Protein AF-A0A200J7N2-F1 (afdb_monomer_lite)

Radius of gyration: 22.24 Å; chains: 1; bounding box: 54×16×64 Å

Sequence (98 aa):
MTDKITVDPGELSGITGQLQTVIDELESSYNALQNITGSEYYVEGLAQGQVGLFSIVTVRMEELISHYSRLQEYVTYAGETFVELDRSVSSDIKSKGK

Structure (mmCIF, N/CA/C/O backbone):
data_AF-A0A200J7N2-F1
#
_entry.id   AF-A0A200J7N2-F1
#
loop_
_atom_site.group_PDB
_atom_site.id
_atom_site.type_symbol
_atom_site.label_atom_id
_atom_site.label_alt_id
_atom_site.label_comp_id
_atom_site.label_asym_id
_atom_site.label_entity_id
_atom_site.label_seq_id
_atom_site.pdbx_PDB_ins_code
_atom_site.Cartn_x
_atom_site.Cartn_y
_atom_site.Cartn_z
_atom_site.occupancy
_atom_site.B_iso_or_equiv
_atom_site.auth_seq_id
_atom_site.auth_comp_id
_atom_site.auth_asym_id
_atom_site.auth_atom_id
_atom_site.pdbx_PDB_model_num
ATOM 1 N N . MET A 1 1 ? -4.020 -7.237 -30.678 1.00 38.12 1 MET A N 1
ATOM 2 C CA . MET A 1 1 ? -3.257 -5.977 -30.748 1.00 38.12 1 MET A CA 1
ATOM 3 C C . MET A 1 1 ? -2.423 -5.940 -29.488 1.00 38.12 1 MET A C 1
ATOM 5 O O . MET A 1 1 ? -2.999 -6.070 -28.420 1.00 38.12 1 MET A O 1
ATOM 9 N N . THR A 1 2 ? -1.098 -5.934 -29.601 1.00 48.19 2 THR A N 1
ATOM 10 C CA . THR A 1 2 ? -0.230 -5.788 -28.429 1.00 48.19 2 THR A CA 1
ATOM 11 C C . THR A 1 2 ? -0.165 -4.297 -28.155 1.00 48.19 2 THR A C 1
ATOM 13 O O . THR A 1 2 ? 0.466 -3.575 -28.928 1.00 48.19 2 THR A O 1
ATOM 16 N N . ASP A 1 3 ? -0.897 -3.826 -27.147 1.00 53.38 3 ASP A N 1
ATOM 17 C CA . ASP A 1 3 ? -0.833 -2.424 -26.751 1.00 53.38 3 ASP A CA 1
ATOM 18 C C . ASP A 1 3 ? 0.615 -2.108 -26.381 1.00 53.38 3 ASP A C 1
ATOM 20 O O . ASP A 1 3 ? 1.216 -2.724 -25.499 1.00 53.38 3 ASP A O 1
ATOM 24 N N . LYS A 1 4 ? 1.217 -1.200 -27.151 1.00 56.75 4 LYS A N 1
ATOM 25 C CA . LYS A 1 4 ? 2.559 -0.700 -26.880 1.00 56.75 4 LYS A CA 1
ATOM 26 C C . LYS A 1 4 ? 2.459 0.112 -25.596 1.00 56.75 4 LYS A C 1
ATOM 28 O O . LYS A 1 4 ? 1.875 1.190 -25.597 1.00 56.75 4 LYS A O 1
ATOM 33 N N . ILE A 1 5 ? 3.020 -0.409 -24.515 1.00 57.22 5 ILE A N 1
ATOM 34 C CA . ILE A 1 5 ? 3.235 0.363 -23.295 1.00 57.22 5 ILE A CA 1
ATOM 35 C C . ILE A 1 5 ? 4.243 1.466 -23.651 1.00 57.22 5 ILE A C 1
ATOM 37 O O . ILE A 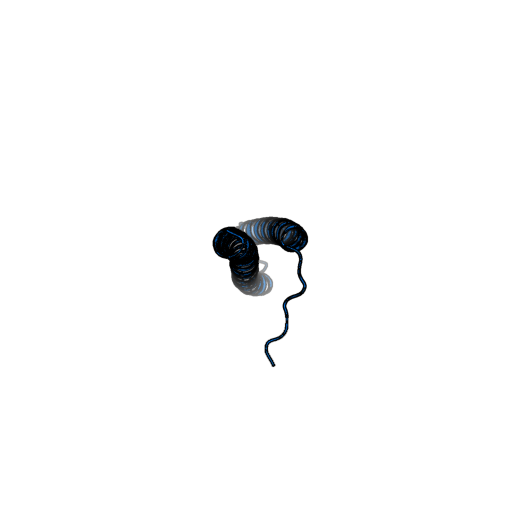1 5 ? 5.371 1.178 -24.046 1.00 57.22 5 ILE A O 1
ATOM 41 N N . THR A 1 6 ? 3.806 2.723 -23.588 1.00 63.66 6 THR A N 1
ATOM 42 C CA . THR A 1 6 ? 4.596 3.925 -23.917 1.00 63.66 6 THR A CA 1
ATOM 43 C C . THR A 1 6 ? 5.131 4.630 -22.671 1.00 63.66 6 THR A C 1
ATOM 45 O O . THR A 1 6 ? 5.307 5.842 -22.697 1.00 63.66 6 THR A O 1
ATOM 48 N N . VAL A 1 7 ? 5.318 3.905 -21.568 1.00 63.75 7 VAL A N 1
ATOM 49 C CA . VAL A 1 7 ? 5.731 4.498 -20.289 1.00 63.75 7 VAL A CA 1
ATOM 50 C C . VAL A 1 7 ? 7.253 4.438 -20.174 1.00 63.75 7 VAL A C 1
ATOM 52 O O . VAL A 1 7 ? 7.842 3.373 -20.364 1.00 63.75 7 VAL A O 1
ATOM 55 N N . ASP A 1 8 ? 7.885 5.577 -19.889 1.00 76.12 8 ASP A N 1
ATOM 56 C CA . ASP A 1 8 ? 9.329 5.665 -19.633 1.00 76.12 8 ASP A CA 1
ATOM 57 C C . ASP A 1 8 ? 9.657 4.974 -18.288 1.00 76.12 8 ASP A C 1
ATOM 59 O O . ASP A 1 8 ? 8.941 5.188 -17.304 1.00 76.12 8 ASP A O 1
ATOM 63 N N . PRO A 1 9 ? 10.731 4.167 -18.181 1.00 73.94 9 PRO A N 1
ATOM 64 C CA . PRO A 1 9 ? 11.242 3.688 -16.894 1.00 73.94 9 PRO A CA 1
ATOM 65 C C . PRO A 1 9 ? 11.335 4.762 -15.792 1.00 73.94 9 PRO A C 1
ATOM 67 O O . PRO A 1 9 ? 11.081 4.464 -14.623 1.00 73.94 9 PRO A O 1
ATOM 70 N N . GLY A 1 10 ? 11.654 6.014 -16.141 1.00 76.88 10 GLY A N 1
ATOM 71 C CA . GLY A 1 10 ? 11.653 7.137 -15.197 1.00 76.88 10 GLY A CA 1
ATOM 72 C C . GLY A 1 10 ? 10.260 7.484 -14.655 1.00 76.88 10 GLY A C 1
ATOM 73 O O . GLY A 1 10 ? 10.107 7.748 -13.462 1.00 76.88 10 GLY A O 1
ATOM 74 N N . GLU A 1 11 ? 9.230 7.421 -15.501 1.00 81.88 11 GLU A N 1
ATOM 75 C CA . GLU A 1 11 ? 7.833 7.612 -15.093 1.00 81.88 11 GLU A CA 1
ATOM 76 C C . GLU A 1 11 ? 7.367 6.468 -14.186 1.00 81.88 11 GLU A C 1
ATOM 78 O O . GLU A 1 11 ? 6.729 6.725 -13.166 1.00 81.88 11 GLU A O 1
ATOM 83 N N . LEU A 1 12 ? 7.754 5.221 -14.485 1.00 84.12 12 LEU A N 1
ATOM 84 C CA . LEU A 1 12 ? 7.450 4.063 -13.631 1.00 84.12 12 LEU A CA 1
ATOM 85 C C . LEU A 1 12 ? 8.062 4.213 -12.233 1.00 84.12 12 LEU A C 1
ATOM 87 O O . LEU A 1 12 ? 7.382 3.948 -11.245 1.00 84.12 12 LEU A O 1
ATOM 91 N N . SER A 1 13 ? 9.294 4.722 -12.124 1.00 80.75 13 SER A N 1
ATOM 92 C CA . SER A 1 13 ? 9.901 5.030 -10.821 1.00 80.75 13 SER A CA 1
ATOM 93 C C . SER A 1 13 ? 9.120 6.099 -10.049 1.00 80.75 13 SER A C 1
ATOM 95 O O . SER A 1 13 ? 9.000 6.002 -8.826 1.00 80.75 13 SER A O 1
ATOM 97 N N . GLY A 1 14 ? 8.595 7.116 -10.739 1.00 86.25 14 GLY A N 1
ATOM 98 C CA . GLY A 1 14 ? 7.740 8.136 -10.130 1.00 86.25 14 GLY A CA 1
ATOM 99 C C . GLY A 1 14 ? 6.432 7.546 -9.598 1.00 86.25 14 GLY A C 1
ATOM 100 O O . GLY A 1 14 ? 6.045 7.827 -8.464 1.00 86.25 14 GLY A O 1
ATOM 101 N N . ILE A 1 15 ? 5.802 6.666 -10.381 1.00 87.19 15 ILE A N 1
ATOM 102 C CA . ILE A 1 15 ? 4.582 5.948 -9.991 1.00 87.19 15 ILE A CA 1
ATOM 103 C C . ILE A 1 15 ? 4.850 5.054 -8.773 1.00 87.19 15 ILE A C 1
ATOM 105 O O . ILE A 1 15 ? 4.077 5.092 -7.820 1.00 87.19 15 ILE A O 1
ATOM 109 N N . THR A 1 16 ? 5.962 4.313 -8.740 1.00 87.12 16 THR A N 1
ATOM 110 C CA . THR A 1 16 ? 6.352 3.499 -7.574 1.00 87.12 16 THR A CA 1
ATOM 111 C C . THR A 1 16 ? 6.485 4.339 -6.302 1.00 87.12 16 THR A C 1
ATOM 113 O O . THR A 1 16 ? 6.024 3.915 -5.241 1.00 87.12 16 THR A O 1
ATOM 116 N N . GLY A 1 17 ? 7.071 5.537 -6.397 1.00 88.12 17 GLY A N 1
ATOM 117 C CA . GLY A 1 17 ? 7.184 6.458 -5.264 1.00 88.12 17 GLY A CA 1
ATOM 118 C C . GLY A 1 17 ? 5.824 6.955 -4.766 1.00 88.12 17 GLY A C 1
ATOM 119 O O . GLY A 1 17 ? 5.568 6.950 -3.565 1.00 88.12 17 GLY A O 1
ATOM 120 N N . GLN A 1 18 ? 4.923 7.318 -5.683 1.00 92.62 18 GLN A N 1
ATOM 121 C CA . GLN A 1 18 ? 3.558 7.728 -5.334 1.00 92.62 18 GLN A CA 1
ATOM 122 C C . GLN A 1 18 ? 2.759 6.589 -4.693 1.00 92.62 18 GLN A C 1
ATOM 124 O O . GLN A 1 18 ? 2.046 6.815 -3.718 1.00 92.62 18 GLN A O 1
ATOM 129 N N . LEU A 1 19 ? 2.901 5.365 -5.209 1.00 90.38 19 LEU A N 1
ATOM 130 C CA . LEU A 1 19 ? 2.272 4.179 -4.630 1.00 90.38 19 LEU A CA 1
ATOM 131 C C . LEU A 1 19 ? 2.766 3.928 -3.204 1.00 90.38 19 LEU A C 1
ATOM 133 O O . LEU A 1 19 ? 1.942 3.651 -2.337 1.00 90.38 19 LEU A O 1
ATOM 137 N N . GLN A 1 20 ? 4.067 4.099 -2.940 1.00 90.50 20 GLN A N 1
ATOM 138 C CA . GLN A 1 20 ? 4.601 3.991 -1.581 1.00 90.50 20 GLN A CA 1
ATOM 139 C C . GLN A 1 20 ? 3.974 5.025 -0.641 1.00 90.50 20 GLN A C 1
ATOM 141 O O . GLN A 1 20 ? 3.530 4.663 0.441 1.00 90.50 20 GLN A O 1
ATOM 146 N N . THR A 1 21 ? 3.876 6.291 -1.061 1.00 95.12 21 THR A N 1
ATOM 147 C CA . THR A 1 21 ? 3.242 7.339 -0.241 1.00 95.12 21 THR A CA 1
ATOM 148 C C . THR A 1 21 ? 1.796 6.989 0.107 1.00 95.12 21 THR A C 1
ATOM 150 O O . THR A 1 21 ? 1.389 7.141 1.255 1.00 95.12 21 THR A O 1
ATOM 153 N N . VAL A 1 22 ? 1.028 6.473 -0.857 1.00 92.50 22 VAL A N 1
ATOM 154 C CA . VAL A 1 22 ? -0.352 6.035 -0.608 1.00 92.50 22 VAL A CA 1
ATOM 155 C C . VAL A 1 22 ? -0.395 4.868 0.380 1.00 92.50 22 VAL A C 1
ATOM 157 O O . VAL A 1 22 ? -1.230 4.874 1.280 1.00 92.50 22 VAL A O 1
ATOM 160 N N . ILE A 1 23 ? 0.500 3.883 0.251 1.00 92.06 23 ILE A N 1
ATOM 161 C CA . ILE A 1 23 ? 0.590 2.754 1.191 1.00 92.06 23 ILE A CA 1
ATOM 162 C C . ILE A 1 23 ? 0.872 3.259 2.611 1.00 92.06 23 ILE A C 1
ATOM 164 O O . ILE A 1 23 ? 0.139 2.896 3.528 1.00 92.06 23 ILE A O 1
ATOM 168 N N . ASP A 1 24 ? 1.851 4.149 2.784 1.00 94.12 24 ASP A N 1
ATOM 169 C CA . ASP A 1 24 ? 2.223 4.698 4.094 1.00 94.12 24 ASP A CA 1
ATOM 170 C C . ASP A 1 24 ? 1.047 5.456 4.755 1.00 94.12 24 ASP A C 1
ATOM 172 O O . ASP A 1 24 ? 0.790 5.330 5.958 1.00 94.12 24 ASP A O 1
ATOM 176 N N . GLU A 1 25 ? 0.283 6.228 3.972 1.00 93.69 25 GLU A N 1
ATOM 177 C CA . GLU A 1 25 ? -0.914 6.938 4.449 1.00 93.69 25 GLU A CA 1
ATOM 178 C C . GLU A 1 25 ? -2.043 5.977 4.861 1.00 93.69 25 GLU A C 1
ATOM 180 O O . GLU A 1 25 ? -2.732 6.199 5.871 1.00 93.69 25 GLU A O 1
ATOM 185 N N . LEU A 1 26 ? -2.228 4.892 4.104 1.00 91.69 26 LEU A N 1
ATOM 186 C CA . LEU A 1 26 ? -3.211 3.853 4.406 1.00 91.69 26 LEU A CA 1
ATOM 187 C C . LEU A 1 26 ? -2.828 3.069 5.667 1.00 91.69 26 LEU A C 1
ATOM 189 O O . LEU A 1 26 ? -3.690 2.843 6.517 1.00 91.69 26 LEU A O 1
ATOM 193 N N . GLU A 1 27 ? -1.554 2.712 5.838 1.00 91.81 27 GLU A N 1
ATOM 194 C CA . GLU A 1 27 ? -1.044 2.056 7.049 1.00 91.81 27 GLU A CA 1
ATOM 195 C C . GLU A 1 27 ? -1.211 2.942 8.288 1.00 91.81 27 GLU A C 1
ATOM 197 O O . GLU A 1 27 ? -1.660 2.479 9.340 1.00 91.81 27 GLU A O 1
ATOM 202 N N . SER A 1 28 ? -0.922 4.240 8.169 1.00 94.00 28 SER A N 1
ATOM 203 C CA . SER A 1 28 ? -1.158 5.209 9.245 1.00 94.00 28 SER A CA 1
ATOM 204 C C . SER A 1 28 ? -2.635 5.245 9.661 1.00 94.00 28 SER A C 1
ATOM 206 O O . SER A 1 28 ? -2.970 5.152 10.847 1.00 94.00 28 SER A O 1
ATOM 208 N N . SER A 1 29 ? -3.536 5.290 8.677 1.00 89.06 29 SER A N 1
ATOM 209 C CA . SER A 1 29 ? -4.985 5.272 8.906 1.00 89.06 29 SER A CA 1
ATOM 210 C C . SER A 1 29 ? -5.459 3.952 9.524 1.00 89.06 29 SER A C 1
ATOM 212 O O . SER A 1 29 ? -6.282 3.956 10.441 1.00 89.06 29 SER A O 1
ATOM 214 N N . TYR A 1 30 ? -4.917 2.822 9.069 1.00 88.88 30 TYR A N 1
ATOM 215 C CA . TYR A 1 30 ? -5.184 1.498 9.625 1.00 88.88 30 TYR A CA 1
ATOM 216 C C . TYR A 1 30 ? -4.791 1.402 11.104 1.00 88.88 30 TYR A C 1
ATOM 218 O O . TYR A 1 30 ? -5.604 1.000 11.939 1.00 88.88 30 TYR A O 1
ATOM 226 N N . ASN A 1 31 ? -3.583 1.847 11.453 1.00 88.69 31 ASN A N 1
ATOM 227 C CA . ASN A 1 31 ? -3.098 1.843 12.833 1.00 88.69 31 ASN A CA 1
ATOM 228 C C . ASN A 1 31 ? -3.981 2.708 13.747 1.00 88.69 31 ASN A C 1
ATOM 230 O O . ASN A 1 31 ? -4.295 2.322 14.876 1.00 88.69 31 ASN A O 1
ATOM 234 N N . ALA A 1 32 ? -4.445 3.862 13.256 1.00 87.06 32 ALA A N 1
ATOM 235 C CA . ALA A 1 32 ? -5.388 4.702 13.991 1.00 87.06 32 ALA A CA 1
ATOM 236 C C . ALA A 1 32 ? -6.736 3.995 14.227 1.00 87.06 32 ALA A C 1
ATOM 238 O O . ALA A 1 32 ? -7.270 4.044 15.338 1.00 87.06 32 ALA A O 1
ATOM 239 N N . LEU A 1 33 ? -7.268 3.295 13.219 1.00 84.00 33 LEU A N 1
ATOM 240 C CA . LEU A 1 33 ? -8.510 2.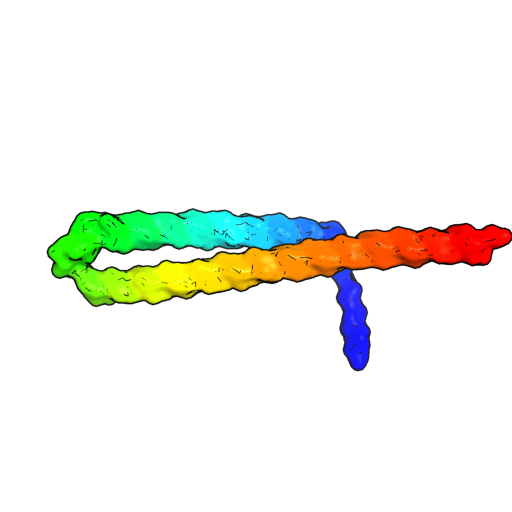524 13.339 1.00 84.00 33 LEU A CA 1
ATOM 241 C C . LEU A 1 33 ? -8.385 1.369 14.341 1.00 84.00 33 LEU A C 1
ATOM 243 O O . LEU A 1 33 ? -9.298 1.156 15.145 1.00 84.00 33 LEU A O 1
ATOM 247 N N . GLN A 1 34 ? -7.255 0.656 14.347 1.00 82.19 34 GLN A N 1
ATOM 248 C CA . GLN A 1 34 ? -6.987 -0.390 15.337 1.00 82.19 34 GLN A CA 1
ATOM 249 C C . GLN A 1 34 ? -6.976 0.169 16.765 1.00 82.19 34 GLN A C 1
ATOM 251 O O . GLN A 1 34 ? -7.641 -0.382 17.645 1.00 82.19 34 GLN A O 1
ATOM 256 N N . ASN A 1 35 ? -6.294 1.298 16.982 1.00 83.00 35 ASN A N 1
ATOM 257 C CA . ASN A 1 35 ? -6.228 1.953 18.291 1.00 83.00 35 ASN A CA 1
ATOM 258 C C . ASN A 1 35 ? -7.613 2.374 18.804 1.00 83.00 35 ASN A C 1
ATOM 260 O O . ASN A 1 35 ? -7.914 2.206 19.984 1.00 83.00 35 ASN A O 1
ATOM 264 N N . ILE A 1 36 ? -8.476 2.890 17.922 1.00 78.44 36 ILE A N 1
ATOM 265 C CA . ILE A 1 36 ? -9.855 3.261 18.273 1.00 78.44 36 ILE A CA 1
ATOM 266 C C . ILE A 1 36 ? -10.660 2.018 18.662 1.00 78.44 36 ILE A C 1
ATOM 268 O O . ILE A 1 36 ? -11.311 2.012 19.709 1.00 78.44 36 ILE A O 1
ATOM 272 N N . THR A 1 37 ? -10.569 0.955 17.857 1.00 71.31 37 THR A N 1
ATOM 273 C CA . THR A 1 37 ? -11.300 -0.304 18.076 1.00 71.31 37 THR A CA 1
ATOM 274 C C . THR A 1 37 ? -10.902 -0.977 19.394 1.00 71.31 37 THR A C 1
ATOM 276 O O . THR A 1 37 ? -11.754 -1.538 20.076 1.00 71.31 37 THR A O 1
ATOM 279 N N . GLY A 1 38 ? -9.623 -0.900 19.772 1.00 70.25 38 GLY A N 1
ATOM 280 C CA . GLY A 1 38 ? -9.095 -1.469 21.015 1.00 70.25 38 GLY A CA 1
ATOM 281 C C . GLY A 1 38 ? -9.261 -0.591 22.259 1.00 70.25 38 GLY A C 1
ATOM 282 O O . GLY A 1 38 ? -8.864 -1.012 23.344 1.00 70.25 38 GLY A O 1
ATOM 283 N N . SER A 1 39 ? -9.805 0.623 22.132 1.00 75.94 39 SER A N 1
ATOM 284 C CA . SER A 1 39 ? -9.938 1.535 23.271 1.00 75.94 39 SER A CA 1
ATOM 285 C C . SER A 1 39 ? -11.114 1.164 24.185 1.00 75.94 39 SER A C 1
ATOM 287 O O . SER A 1 39 ? -12.178 0.735 23.735 1.00 75.94 39 SER A O 1
ATOM 289 N N . GLU A 1 40 ? -10.919 1.364 25.489 1.00 68.44 40 GLU A N 1
ATOM 290 C CA . GLU A 1 40 ? -11.829 0.975 26.580 1.00 68.44 40 GLU A CA 1
ATOM 291 C C . GLU A 1 40 ? -13.268 1.491 26.370 1.00 68.44 40 GLU A C 1
ATOM 293 O O . GLU A 1 40 ? -14.233 0.749 26.536 1.00 68.44 40 GLU A O 1
ATOM 298 N N . TYR A 1 41 ? -13.414 2.717 25.847 1.00 65.25 41 TYR A N 1
ATOM 299 C CA . TYR A 1 41 ? -14.703 3.330 25.493 1.00 65.25 41 TYR A CA 1
ATOM 300 C C . TYR A 1 41 ? -15.544 2.493 24.508 1.00 65.25 41 TYR A C 1
ATOM 302 O O . TYR A 1 41 ? -16.775 2.470 24.588 1.00 65.25 41 TYR A O 1
ATOM 310 N N . TYR A 1 42 ? -14.887 1.801 23.574 1.00 65.75 42 TYR A N 1
ATOM 311 C CA . TYR A 1 42 ? -15.536 0.976 22.554 1.00 65.75 42 TYR A CA 1
ATOM 312 C C . TYR A 1 42 ? -15.661 -0.492 22.981 1.00 65.75 42 TYR A C 1
ATOM 314 O O . TYR A 1 42 ? -16.663 -1.131 22.655 1.00 65.75 42 TYR A O 1
ATOM 322 N N . VAL A 1 43 ? -14.693 -1.007 23.744 1.00 64.38 43 VAL A N 1
ATOM 323 C CA . VAL A 1 43 ? -14.687 -2.388 24.255 1.00 64.38 43 VAL A CA 1
ATOM 324 C C . VAL A 1 43 ? -15.744 -2.597 25.353 1.00 64.38 43 VAL A C 1
ATOM 326 O O . VAL A 1 43 ? -16.375 -3.652 25.391 1.00 64.38 43 VAL A O 1
ATOM 329 N N . GLU A 1 44 ? -16.010 -1.591 26.195 1.00 66.75 44 GLU A N 1
ATOM 330 C CA . GLU A 1 44 ? -16.908 -1.713 27.360 1.00 66.75 44 GLU A CA 1
ATOM 331 C C . GLU A 1 44 ? -18.383 -1.337 27.101 1.00 66.75 44 GLU A C 1
ATOM 333 O O . GLU A 1 44 ? -19.221 -1.419 27.998 1.00 66.75 44 GLU A O 1
ATOM 338 N N . GLY A 1 45 ? -18.757 -1.038 25.851 1.00 58.41 45 GLY A N 1
ATOM 339 C CA . GLY A 1 45 ? -20.144 -1.247 25.411 1.00 58.41 45 GLY A CA 1
ATOM 340 C C . GLY A 1 45 ? -21.062 -0.029 25.268 1.00 58.41 45 GLY A C 1
ATOM 341 O O . GLY A 1 45 ? -22.274 -0.219 25.185 1.00 58.41 45 GLY A O 1
ATOM 342 N N . LEU A 1 46 ? -20.551 1.201 25.140 1.00 60.25 46 LEU A N 1
ATOM 343 C CA . LEU A 1 46 ? -21.405 2.365 24.822 1.00 60.25 46 LEU A CA 1
ATOM 344 C C . LEU A 1 46 ? -21.583 2.635 23.312 1.00 60.25 46 LEU A C 1
ATOM 346 O O . LEU A 1 46 ? -22.456 3.415 22.936 1.00 60.25 46 LEU A O 1
ATOM 350 N N . ALA A 1 47 ? -20.822 1.963 22.438 1.00 63.34 47 ALA A N 1
ATOM 351 C CA . ALA A 1 47 ? -20.785 2.247 20.994 1.00 63.34 47 ALA A CA 1
ATOM 352 C C . ALA A 1 47 ? -20.877 1.004 20.074 1.00 63.34 47 ALA A C 1
ATOM 354 O O . ALA A 1 47 ? -20.393 1.038 18.941 1.00 63.34 47 ALA A O 1
ATOM 355 N N . GLN A 1 48 ? -21.513 -0.093 20.515 1.00 57.94 48 GLN A N 1
ATOM 356 C CA . GLN A 1 48 ? -21.542 -1.394 19.806 1.00 57.94 48 GLN A CA 1
ATOM 357 C C . GLN A 1 48 ? -21.852 -1.327 18.292 1.00 57.94 48 GLN A C 1
ATOM 359 O O . GLN A 1 48 ? -21.251 -2.065 17.513 1.00 57.94 48 GLN A O 1
ATOM 364 N N . GLY A 1 49 ? -22.748 -0.439 17.844 1.00 61.56 49 GLY A N 1
ATOM 365 C CA . GLY A 1 49 ? -23.079 -0.292 16.417 1.00 61.56 49 GLY A CA 1
ATOM 366 C C . GLY A 1 49 ? -21.975 0.356 15.567 1.00 61.56 49 GLY A C 1
ATOM 367 O O . GLY A 1 49 ? -21.809 0.006 14.402 1.00 61.56 49 GLY A O 1
ATOM 368 N N . GLN A 1 50 ? -21.189 1.268 16.145 1.00 61.81 50 GLN A N 1
ATOM 369 C CA . GLN A 1 50 ? -20.048 1.897 15.472 1.00 61.81 50 GLN A CA 1
ATOM 370 C C . GLN A 1 50 ? -18.820 0.978 15.487 1.00 61.81 50 GLN A C 1
ATOM 372 O O . GLN A 1 50 ? -18.103 0.930 14.492 1.00 61.81 50 GLN A O 1
ATOM 377 N N . VAL A 1 51 ? -18.637 0.168 16.540 1.00 65.12 51 VAL A N 1
ATOM 378 C CA . VAL A 1 51 ? -17.577 -0.861 16.619 1.00 65.12 51 VAL A CA 1
ATOM 379 C C . VAL A 1 51 ? -17.640 -1.833 15.439 1.00 65.12 51 VAL A C 1
ATOM 381 O O . VAL A 1 51 ? -16.617 -2.114 14.819 1.00 65.12 51 VAL A O 1
ATOM 384 N N . GLY A 1 52 ? -18.839 -2.298 15.071 1.00 68.69 52 GLY A N 1
ATOM 385 C CA . GLY A 1 52 ? -19.004 -3.198 13.925 1.00 68.69 52 GLY A CA 1
ATOM 386 C C . GLY A 1 52 ? -18.582 -2.567 12.593 1.00 68.69 52 GLY A C 1
ATOM 387 O O . GLY A 1 52 ? -17.952 -3.229 11.768 1.00 68.69 52 GLY A O 1
ATOM 388 N N . LEU A 1 53 ? -18.873 -1.276 12.392 1.00 74.94 53 LEU A N 1
ATOM 389 C CA . LEU A 1 53 ? -18.416 -0.541 11.209 1.00 74.94 53 LEU A CA 1
ATOM 390 C C . LEU A 1 53 ? -16.896 -0.371 11.206 1.00 74.94 53 LEU A C 1
ATOM 392 O O . LEU A 1 53 ? -16.288 -0.552 10.155 1.00 74.94 53 LEU A O 1
ATOM 396 N N . PHE A 1 54 ? -16.276 -0.095 12.356 1.00 76.75 54 PHE A N 1
ATOM 397 C CA . PHE A 1 54 ? -14.819 -0.006 12.456 1.00 76.75 54 PHE A CA 1
ATOM 398 C C . PHE A 1 54 ? -14.140 -1.319 12.064 1.00 76.75 54 PHE A C 1
ATOM 400 O O . PHE A 1 54 ? -13.234 -1.285 11.243 1.00 76.75 54 PHE A O 1
ATOM 407 N N . SER A 1 55 ? -14.619 -2.478 12.530 1.00 76.69 55 SER A N 1
ATOM 408 C CA . SER A 1 55 ? -14.060 -3.771 12.103 1.00 76.69 55 SER A CA 1
ATOM 409 C C . SER A 1 55 ? -14.171 -3.997 10.590 1.00 76.69 55 SER A C 1
ATOM 411 O O . SER A 1 55 ? -13.210 -4.447 9.969 1.00 76.69 55 SER A O 1
ATOM 413 N N . ILE A 1 56 ? -15.311 -3.654 9.977 1.00 84.25 56 ILE A N 1
ATOM 414 C CA . ILE A 1 56 ? -15.488 -3.761 8.519 1.00 84.25 56 ILE A CA 1
ATOM 415 C C . ILE A 1 56 ? -14.508 -2.835 7.791 1.00 84.25 56 ILE A C 1
ATOM 417 O O . ILE A 1 56 ? -13.850 -3.264 6.846 1.00 84.25 56 ILE A O 1
ATOM 421 N N . VAL A 1 57 ? -14.398 -1.577 8.223 1.00 84.75 57 VAL A N 1
ATOM 422 C CA . VAL A 1 57 ? -13.499 -0.590 7.610 1.00 84.75 57 VAL A CA 1
ATOM 423 C C . VAL A 1 57 ? -12.038 -1.015 7.757 1.00 84.75 57 VAL A C 1
ATOM 425 O O . VAL A 1 57 ? -11.294 -0.914 6.788 1.00 84.75 57 VAL A O 1
ATOM 428 N N . THR A 1 58 ? -11.640 -1.555 8.909 1.00 84.75 58 THR A N 1
ATOM 429 C CA . THR A 1 58 ? -10.294 -2.091 9.154 1.00 84.75 58 THR A CA 1
ATOM 430 C C . THR A 1 58 ? -9.949 -3.211 8.172 1.00 84.75 58 THR A C 1
ATOM 432 O O . THR A 1 58 ? -8.917 -3.132 7.514 1.00 84.75 58 THR A O 1
ATOM 435 N N . VAL A 1 59 ? -10.840 -4.193 7.979 1.00 88.56 59 VAL A N 1
ATOM 436 C CA . VAL A 1 59 ? -10.631 -5.271 6.989 1.00 88.56 59 VAL A CA 1
ATOM 437 C C . VAL A 1 59 ? -10.523 -4.709 5.569 1.00 88.56 59 VAL A C 1
ATOM 439 O O . VAL A 1 59 ? -9.638 -5.093 4.811 1.00 88.56 59 VAL A O 1
ATOM 442 N N . ARG A 1 60 ? -11.388 -3.757 5.193 1.00 90.50 60 ARG A N 1
ATOM 443 C CA . ARG A 1 60 ? -11.307 -3.112 3.870 1.00 90.50 60 ARG A CA 1
ATOM 444 C C . ARG A 1 60 ? -10.024 -2.305 3.684 1.00 90.50 60 ARG A C 1
ATOM 446 O O . ARG A 1 60 ? -9.532 -2.215 2.563 1.00 90.50 60 ARG A O 1
ATOM 453 N N . MET A 1 61 ? -9.484 -1.731 4.755 1.00 90.19 61 MET A N 1
ATOM 454 C CA . MET A 1 61 ? -8.211 -1.017 4.723 1.00 90.19 61 MET A CA 1
ATOM 455 C C . MET A 1 61 ? -7.043 -1.980 4.481 1.00 90.19 61 MET A C 1
ATOM 457 O O . MET A 1 61 ? -6.205 -1.693 3.634 1.00 90.19 61 MET A O 1
ATOM 461 N N . GLU A 1 62 ? -7.023 -3.146 5.135 1.00 89.94 62 GLU A N 1
ATOM 462 C CA . GLU A 1 62 ? -6.024 -4.198 4.866 1.00 89.94 62 GLU A CA 1
ATOM 463 C C . GLU A 1 62 ? -6.063 -4.662 3.407 1.00 89.94 62 GLU A C 1
ATOM 465 O O . GLU A 1 62 ? -5.024 -4.764 2.753 1.00 89.94 62 GLU A O 1
ATOM 470 N N . GLU A 1 63 ? -7.265 -4.905 2.873 1.00 94.31 63 GLU A N 1
ATOM 471 C CA . GLU A 1 63 ? -7.448 -5.273 1.465 1.00 94.31 63 GLU A CA 1
ATOM 472 C C . GLU A 1 63 ? -6.910 -4.183 0.527 1.00 94.31 63 GLU A C 1
ATOM 474 O 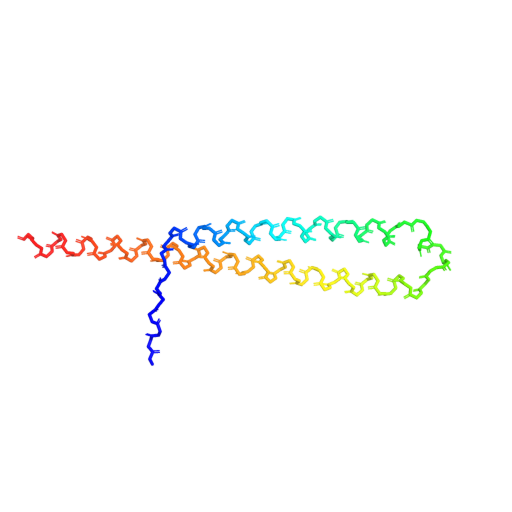O . GLU A 1 63 ? -6.244 -4.482 -0.466 1.00 94.31 63 GLU A O 1
ATOM 479 N N . LEU A 1 64 ? -7.175 -2.912 0.843 1.00 91.75 64 LEU A N 1
ATOM 480 C CA . LEU A 1 64 ? -6.727 -1.783 0.038 1.00 91.75 64 LEU A CA 1
ATOM 481 C C . LEU A 1 64 ? -5.201 -1.640 0.062 1.00 91.75 64 LEU A C 1
ATOM 483 O O . LEU A 1 64 ? -4.603 -1.501 -1.005 1.00 91.75 64 LEU A O 1
ATOM 48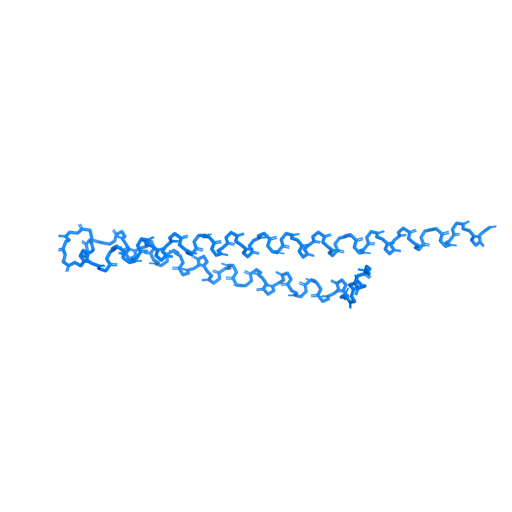7 N N . ILE A 1 65 ? -4.578 -1.740 1.240 1.00 92.00 65 ILE A N 1
ATOM 488 C CA . ILE A 1 65 ? -3.115 -1.769 1.394 1.00 92.00 65 ILE A CA 1
ATOM 489 C C . ILE A 1 65 ? -2.536 -2.895 0.533 1.00 92.00 65 ILE A C 1
ATOM 491 O O . ILE A 1 65 ? -1.678 -2.645 -0.311 1.00 92.00 65 ILE A O 1
ATOM 495 N N . SER A 1 66 ? -3.082 -4.111 0.646 1.00 95.00 66 SER A N 1
ATOM 496 C CA . SER A 1 66 ? -2.638 -5.265 -0.144 1.00 95.00 66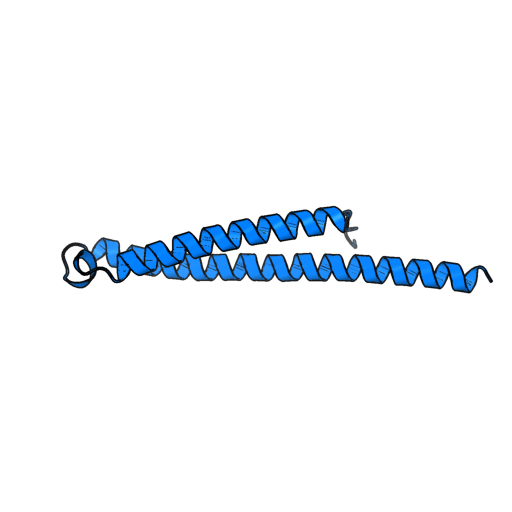 SER A CA 1
ATOM 497 C C . SER A 1 66 ? -2.738 -5.026 -1.656 1.00 95.00 66 SER A C 1
ATOM 499 O O . SER A 1 66 ? -1.829 -5.389 -2.408 1.00 95.00 66 SER A O 1
ATOM 501 N N . HIS A 1 67 ? -3.815 -4.394 -2.130 1.00 95.31 67 HIS A N 1
ATOM 502 C CA . HIS A 1 67 ? -3.963 -4.052 -3.544 1.00 95.31 67 HIS A CA 1
ATOM 503 C C . HIS A 1 67 ? -2.914 -3.045 -4.020 1.00 95.31 67 HIS A C 1
ATOM 505 O O . HIS A 1 67 ? -2.346 -3.238 -5.098 1.00 95.31 67 HIS A O 1
ATOM 511 N N . TYR A 1 68 ? -2.632 -2.003 -3.236 1.00 92.25 68 TYR A N 1
ATOM 512 C CA . TYR A 1 68 ? -1.616 -1.014 -3.593 1.00 92.25 68 TYR A CA 1
ATOM 513 C C . TYR A 1 68 ? -0.202 -1.601 -3.566 1.00 92.25 68 TYR A C 1
ATOM 515 O O . TYR A 1 68 ? 0.561 -1.343 -4.497 1.00 92.25 68 TYR A O 1
ATOM 523 N N . SER A 1 69 ? 0.126 -2.462 -2.597 1.00 91.31 69 SER A N 1
ATOM 524 C CA . SER A 1 69 ? 1.411 -3.175 -2.572 1.00 91.31 69 SER A CA 1
ATOM 525 C C . SER A 1 69 ? 1.591 -4.059 -3.809 1.00 91.31 69 SER A C 1
ATOM 527 O O . SER A 1 69 ? 2.618 -3.996 -4.478 1.00 91.31 69 SER A O 1
ATOM 529 N N . ARG A 1 70 ? 0.559 -4.818 -4.201 1.00 95.69 70 ARG A N 1
ATOM 530 C CA . ARG A 1 70 ? 0.606 -5.635 -5.428 1.00 95.69 70 ARG A CA 1
ATOM 531 C C . ARG A 1 70 ? 0.753 -4.791 -6.692 1.00 95.69 70 ARG A C 1
ATOM 533 O O . ARG A 1 70 ? 1.454 -5.183 -7.621 1.00 95.69 70 ARG A O 1
ATOM 540 N N . LEU A 1 71 ? 0.091 -3.637 -6.751 1.00 91.62 71 LEU A N 1
ATOM 541 C CA . LEU A 1 71 ? 0.239 -2.714 -7.874 1.00 91.62 71 LEU A CA 1
ATOM 542 C C . LEU A 1 71 ? 1.675 -2.178 -7.962 1.00 91.62 71 LEU A C 1
ATOM 544 O O . LEU A 1 71 ? 2.241 -2.127 -9.053 1.00 91.62 71 LEU A O 1
ATOM 548 N N . GLN A 1 72 ? 2.275 -1.834 -6.822 1.00 89.62 72 GLN A N 1
ATOM 549 C CA . GLN A 1 72 ? 3.664 -1.392 -6.730 1.00 89.62 72 GLN A CA 1
ATOM 550 C C . GLN A 1 72 ? 4.645 -2.471 -7.209 1.00 89.62 72 GLN A C 1
ATOM 552 O O . GLN A 1 72 ? 5.563 -2.163 -7.973 1.00 89.62 72 GLN A O 1
ATOM 557 N N . GLU A 1 73 ? 4.427 -3.735 -6.835 1.00 91.00 73 GLU A N 1
ATOM 558 C CA . GLU A 1 73 ? 5.207 -4.873 -7.338 1.00 91.00 73 GLU A CA 1
ATOM 559 C C . GLU A 1 73 ? 5.121 -4.982 -8.867 1.00 91.00 73 GLU A C 1
ATOM 561 O O . GLU A 1 73 ? 6.145 -5.114 -9.536 1.00 91.00 73 GLU A O 1
ATOM 566 N N . TYR A 1 74 ? 3.920 -4.867 -9.446 1.00 91.75 74 TYR A N 1
ATOM 567 C CA . TYR A 1 74 ? 3.742 -4.941 -10.900 1.00 91.75 74 TYR A CA 1
ATOM 568 C C . TYR A 1 74 ? 4.405 -3.781 -11.643 1.00 91.75 74 TYR A C 1
ATOM 570 O O . TYR A 1 74 ? 5.024 -4.004 -12.684 1.00 91.75 74 TYR A O 1
ATOM 578 N N . VAL A 1 75 ? 4.301 -2.556 -11.120 1.00 88.56 75 VAL A N 1
ATOM 579 C CA . VAL A 1 75 ? 4.964 -1.377 -11.702 1.00 88.56 75 VAL A CA 1
ATOM 580 C C . VAL A 1 75 ? 6.482 -1.541 -11.654 1.00 88.56 75 VAL A C 1
ATOM 582 O O . VAL A 1 75 ? 7.161 -1.275 -12.646 1.00 88.56 75 VAL A O 1
ATOM 585 N N . THR A 1 76 ? 7.008 -2.044 -10.536 1.00 86.38 76 THR A N 1
ATOM 586 C CA . THR A 1 76 ? 8.443 -2.298 -10.359 1.00 86.38 76 THR A CA 1
ATOM 587 C C . THR A 1 76 ? 8.935 -3.359 -11.340 1.00 86.38 76 THR A C 1
ATOM 589 O O . THR A 1 76 ? 9.866 -3.102 -12.101 1.00 86.38 76 THR A O 1
ATOM 592 N N . TYR A 1 77 ? 8.248 -4.502 -11.411 1.00 89.31 77 TYR A N 1
ATOM 593 C CA . TYR A 1 77 ? 8.573 -5.579 -12.345 1.00 89.31 77 TYR A CA 1
ATOM 594 C C . TYR A 1 77 ? 8.532 -5.120 -13.809 1.00 89.31 77 TYR A C 1
ATOM 596 O O . TYR A 1 77 ? 9.417 -5.451 -14.602 1.00 89.31 77 TYR A O 1
ATOM 604 N N . ALA A 1 78 ? 7.523 -4.327 -14.183 1.00 86.56 78 ALA A N 1
ATOM 605 C CA . ALA A 1 78 ? 7.438 -3.757 -15.522 1.00 86.56 78 ALA A CA 1
ATOM 606 C C . ALA A 1 78 ? 8.639 -2.844 -15.816 1.00 86.56 78 ALA A C 1
ATOM 608 O O . ALA A 1 78 ? 9.246 -2.961 -16.881 1.00 86.56 78 ALA A O 1
ATOM 609 N N . GLY A 1 79 ? 9.017 -1.984 -14.866 1.00 84.69 79 GLY A N 1
ATOM 610 C CA . GLY A 1 79 ? 10.178 -1.100 -14.988 1.00 84.69 79 GLY A CA 1
ATOM 611 C C . GLY A 1 79 ? 11.487 -1.862 -15.182 1.00 84.69 79 GLY A C 1
ATOM 612 O O . GLY A 1 79 ? 12.243 -1.558 -16.107 1.00 84.69 79 GLY A O 1
ATOM 613 N N . GLU A 1 80 ? 11.727 -2.892 -14.372 1.00 85.75 80 GLU A N 1
ATOM 614 C CA . GLU A 1 80 ? 12.900 -3.766 -14.499 1.00 85.75 80 GLU A CA 1
ATOM 615 C C . GLU A 1 80 ? 12.932 -4.468 -15.862 1.00 85.75 80 GLU A C 1
ATOM 617 O O . GLU A 1 80 ? 13.954 -4.440 -16.552 1.00 85.75 80 GLU A O 1
ATOM 622 N N . THR A 1 81 ? 11.788 -4.997 -16.303 1.00 87.19 81 THR A N 1
ATOM 623 C CA . THR A 1 81 ? 11.651 -5.665 -17.604 1.00 87.19 81 THR A CA 1
ATOM 624 C C . THR A 1 81 ? 11.991 -4.725 -18.767 1.00 87.19 81 THR A C 1
ATOM 626 O O . THR A 1 81 ? 12.675 -5.133 -19.708 1.00 87.19 81 THR A O 1
ATOM 629 N N . PHE A 1 82 ? 11.564 -3.456 -18.721 1.00 84.75 82 PHE A N 1
ATOM 630 C CA . PHE A 1 82 ? 11.916 -2.478 -19.759 1.00 84.75 82 PHE A CA 1
ATOM 631 C C . PHE A 1 82 ? 13.414 -2.184 -19.801 1.00 84.75 82 PHE A C 1
ATOM 633 O O . PHE A 1 82 ? 13.994 -2.128 -20.887 1.00 84.75 82 PHE A O 1
ATOM 640 N N . VAL A 1 83 ? 14.051 -2.034 -18.637 1.00 84.81 83 VAL A N 1
ATOM 641 C CA . VAL A 1 83 ? 15.499 -1.802 -18.547 1.00 84.81 83 VAL A CA 1
ATOM 642 C C . VAL A 1 83 ? 16.284 -3.004 -19.082 1.00 84.81 83 VAL A C 1
ATOM 644 O O . VAL A 1 83 ? 17.272 -2.830 -19.799 1.00 84.81 83 VAL A O 1
ATOM 647 N N . GLU A 1 84 ? 15.859 -4.227 -18.765 1.00 85.31 84 GLU A N 1
ATOM 648 C CA . GLU A 1 84 ? 16.477 -5.449 -19.290 1.00 85.31 84 GLU A CA 1
ATOM 649 C C . GLU A 1 84 ? 16.315 -5.578 -20.805 1.00 85.31 84 GLU A C 1
ATOM 651 O O . GLU A 1 84 ? 17.289 -5.877 -21.506 1.00 85.31 84 GLU A O 1
ATOM 656 N N . LEU A 1 85 ? 15.116 -5.301 -21.324 1.00 85.75 85 LEU A N 1
ATOM 657 C CA . LEU A 1 85 ? 14.839 -5.334 -22.756 1.00 85.75 85 LEU A CA 1
ATOM 658 C C . LEU A 1 85 ? 15.716 -4.329 -23.514 1.00 85.75 85 LEU A C 1
ATOM 660 O O . LEU A 1 85 ? 16.331 -4.693 -24.516 1.00 85.75 85 LEU A O 1
ATOM 664 N N . ASP A 1 86 ? 15.829 -3.094 -23.021 1.00 84.06 86 ASP A N 1
ATOM 665 C CA . ASP A 1 86 ? 16.656 -2.056 -23.645 1.00 84.06 86 ASP A CA 1
ATOM 666 C C . ASP A 1 86 ? 18.148 -2.439 -23.671 1.00 84.06 86 ASP A C 1
ATOM 668 O O . ASP A 1 86 ? 18.834 -2.295 -24.691 1.00 84.06 86 ASP A O 1
ATOM 672 N N . ARG A 1 87 ? 18.647 -3.040 -22.580 1.00 84.88 87 ARG A N 1
ATOM 673 C CA . ARG A 1 87 ? 20.014 -3.584 -22.513 1.00 84.88 87 ARG A CA 1
ATOM 674 C C . ARG A 1 87 ? 20.230 -4.727 -23.502 1.00 84.88 87 ARG A C 1
ATOM 676 O O . ARG A 1 87 ? 21.265 -4.753 -24.173 1.00 84.88 87 ARG A O 1
ATOM 683 N N . SER A 1 88 ? 19.277 -5.655 -23.600 1.00 87.44 88 SER A N 1
ATOM 684 C CA . SER A 1 88 ? 19.341 -6.788 -24.529 1.00 87.44 88 SER A CA 1
ATOM 685 C C . SER A 1 88 ? 19.361 -6.312 -25.982 1.00 87.44 88 SER A C 1
ATOM 687 O O . SER A 1 88 ? 20.272 -6.679 -26.727 1.00 87.44 88 SER A O 1
ATOM 689 N N . VAL A 1 89 ? 18.448 -5.413 -26.361 1.00 86.44 89 VAL A N 1
ATOM 690 C CA . VAL A 1 89 ? 18.391 -4.822 -27.707 1.00 86.44 89 VAL A CA 1
ATOM 691 C C . VAL A 1 89 ? 19.687 -4.076 -28.032 1.00 86.44 89 VAL A C 1
ATOM 693 O O . VAL A 1 89 ? 20.269 -4.269 -29.101 1.00 86.44 89 VAL A O 1
ATOM 696 N N . SER A 1 90 ? 20.194 -3.270 -27.096 1.00 87.19 90 SER A N 1
ATOM 697 C CA . SER A 1 90 ? 21.458 -2.545 -27.260 1.00 87.19 90 SER A CA 1
ATOM 698 C C . SER A 1 90 ? 22.659 -3.477 -27.460 1.00 87.19 90 SER A C 1
ATOM 700 O O . SER A 1 90 ? 23.560 -3.170 -28.246 1.00 87.19 90 SER A O 1
ATOM 702 N N . SER A 1 91 ? 22.698 -4.610 -26.755 1.00 86.69 91 SER A N 1
ATOM 703 C CA . SER A 1 91 ? 23.746 -5.626 -26.897 1.00 86.69 91 SER A CA 1
ATOM 704 C C . SER A 1 91 ? 23.681 -6.324 -28.259 1.00 86.69 91 SER A C 1
ATOM 706 O O . SER A 1 91 ? 24.702 -6.456 -28.937 1.00 86.69 91 SER A O 1
ATOM 708 N N . ASP A 1 92 ? 22.481 -6.703 -28.700 1.00 88.06 92 ASP A N 1
ATOM 709 C CA . ASP A 1 92 ? 22.252 -7.373 -29.984 1.00 88.06 92 ASP A CA 1
ATOM 710 C C . ASP A 1 92 ? 22.594 -6.488 -31.187 1.00 88.06 92 ASP A C 1
ATOM 712 O O . ASP A 1 92 ? 23.149 -6.960 -32.181 1.00 88.06 92 ASP A O 1
ATOM 716 N N . ILE A 1 93 ? 22.312 -5.186 -31.106 1.00 85.25 93 ILE A N 1
ATOM 717 C CA . ILE A 1 93 ? 22.714 -4.230 -32.146 1.00 85.25 93 ILE A CA 1
ATOM 718 C C . ILE A 1 93 ? 24.245 -4.131 -32.216 1.00 85.25 93 ILE A C 1
ATOM 720 O O . ILE A 1 93 ? 24.820 -4.162 -33.304 1.00 85.25 93 ILE A O 1
ATOM 724 N N . LYS A 1 94 ? 24.925 -4.052 -31.064 1.00 80.62 94 LYS A N 1
ATOM 725 C CA . LYS A 1 94 ? 26.395 -3.976 -31.000 1.00 80.62 94 LYS A CA 1
ATOM 726 C C . LYS A 1 94 ? 27.080 -5.247 -31.502 1.00 80.62 94 LYS A C 1
ATOM 728 O O . LYS A 1 94 ? 28.171 -5.149 -32.060 1.00 80.62 94 LYS A O 1
ATOM 733 N N . SER A 1 95 ? 26.479 -6.418 -31.294 1.00 79.31 95 SER A N 1
ATOM 734 C CA . SER A 1 95 ? 27.037 -7.697 -31.748 1.00 79.31 95 SER A CA 1
ATOM 735 C C . SER A 1 95 ? 26.859 -7.916 -33.252 1.00 79.31 95 SER A C 1
ATOM 737 O O . SER A 1 95 ? 27.773 -8.432 -33.883 1.00 79.31 95 SER A O 1
ATOM 739 N N . LYS A 1 96 ? 25.738 -7.469 -33.839 1.00 76.31 96 LYS A N 1
ATOM 740 C CA . LYS A 1 96 ? 25.471 -7.539 -35.291 1.00 76.31 96 LYS A 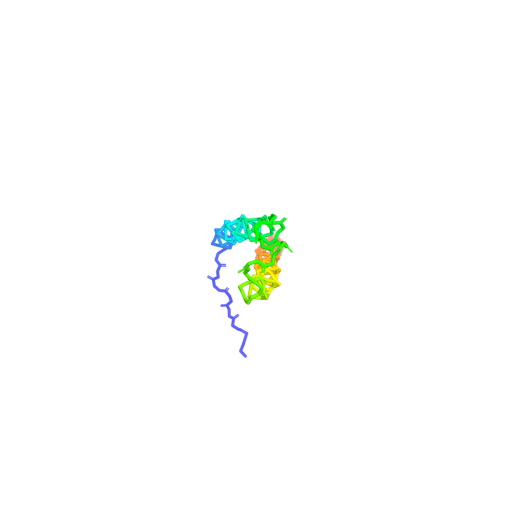CA 1
ATOM 741 C C . LYS A 1 96 ? 26.166 -6.454 -36.119 1.00 76.31 96 LYS A C 1
ATOM 743 O O . LYS A 1 96 ? 26.234 -6.578 -37.337 1.00 76.31 96 LYS A O 1
ATOM 748 N N . GLY A 1 97 ? 26.622 -5.376 -35.482 1.00 65.12 97 GLY A N 1
ATOM 749 C CA . GLY A 1 97 ? 27.374 -4.293 -36.125 1.00 65.12 97 GLY A CA 1
ATOM 750 C C . GLY A 1 97 ? 28.887 -4.530 -36.236 1.00 65.12 97 GLY A C 1
ATOM 751 O O . GLY A 1 97 ? 29.583 -3.655 -36.750 1.00 65.12 97 GLY A O 1
ATOM 752 N N . LYS A 1 98 ? 29.397 -5.663 -35.735 1.00 53.28 98 LYS A N 1
ATOM 753 C CA . LYS A 1 98 ? 30.773 -6.147 -35.934 1.00 53.28 98 LYS A CA 1
ATOM 754 C C . LYS A 1 98 ? 30.802 -7.233 -36.999 1.00 53.28 98 LYS A C 1
ATOM 756 O O . LYS A 1 98 ? 31.839 -7.307 -37.691 1.00 53.28 98 LYS A O 1
#

Secondary structure (DSSP, 8-state):
--------HHHHHHHHHHHHHHHHHHHHHHHHHHHHHTSHHHHTTS-HHHHHHHHHHHHHHHHHHHHHHHHHHHHHHHHHHHHHHHHHHHHHHHHHT-

pLDDT: mean 80.56, std 12.53, range [38.12, 95.69]

Organism: NCBI:txid1834192

Foldseek 3Di:
DPPPPPDDLVNLVVVLVVLVVVLVVLVVVLVVLVCVLPDPVNVVDPPVPVSVVSVVVSVVSVVVSVVSVVVSVVSVVVSVVVVVVVVVVVVVVVVVVD